Protein AF-A0A924K2S2-F1 (afdb_monomer)

Solvent-accessible surface area (backbone atoms only — not comparable to full-atom values): 3345 Å² total; per-residue (Å²): 143,87,86,80,65,91,77,53,65,64,58,43,46,48,47,45,50,52,21,49,52,27,47,75,71,68,35,58,68,58,17,48,50,43,31,50,50,37,34,69,78,32,62,89,40,72,43,18,54,59,24,54,57,48,52,61,70,73,104

Structure (mmCIF, N/CA/C/O backbone):
data_AF-A0A924K2S2-F1
#
_entry.id   AF-A0A924K2S2-F1
#
loop_
_atom_site.group_PDB
_atom_site.id
_atom_site.type_symbol
_atom_site.label_atom_id
_atom_site.label_alt_id
_atom_site.label_comp_id
_atom_site.label_asym_id
_atom_site.label_entity_id
_atom_site.label_seq_id
_atom_site.pdbx_PDB_ins_code
_atom_site.Cartn_x
_atom_site.Cartn_y
_atom_site.Cartn_z
_atom_site.occupancy
_atom_site.B_iso_or_equiv
_atom_site.auth_seq_id
_atom_site.auth_comp_id
_atom_site.auth_asym_id
_atom_site.auth_atom_id
_atom_site.pdbx_PDB_model_num
ATOM 1 N N . LEU A 1 1 ? 26.780 2.417 -15.975 1.00 41.56 1 LEU A N 1
ATOM 2 C CA . LEU A 1 1 ? 26.020 1.586 -15.010 1.00 41.56 1 LEU A CA 1
ATOM 3 C C . LEU A 1 1 ? 24.552 2.042 -14.957 1.00 41.56 1 LEU A C 1
ATOM 5 O O . LEU A 1 1 ? 24.102 2.519 -13.930 1.00 41.56 1 LEU A O 1
ATOM 9 N N . LEU A 1 2 ? 23.810 1.949 -16.068 1.00 45.41 2 LEU A N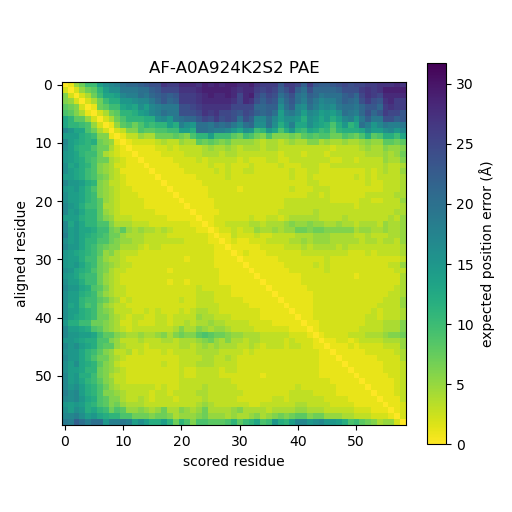 1
ATOM 10 C CA . LEU A 1 2 ? 22.409 2.412 -16.176 1.00 45.41 2 LEU A CA 1
ATOM 11 C C . LEU A 1 2 ? 21.561 1.383 -16.948 1.00 45.41 2 LEU A C 1
ATOM 13 O O . LEU A 1 2 ? 20.809 1.719 -17.852 1.00 45.41 2 LEU A O 1
ATOM 17 N N . ALA A 1 3 ? 21.751 0.103 -16.626 1.00 50.75 3 ALA A N 1
ATOM 18 C CA . ALA A 1 3 ? 21.103 -1.025 -17.296 1.00 50.75 3 ALA A CA 1
ATOM 19 C C . ALA A 1 3 ? 20.397 -1.946 -16.283 1.00 50.75 3 ALA A C 1
ATOM 21 O O . ALA A 1 3 ? 20.611 -3.153 -16.290 1.00 50.75 3 ALA A O 1
ATOM 22 N N . ALA A 1 4 ? 19.592 -1.382 -15.377 1.00 50.41 4 ALA A N 1
ATOM 23 C CA . ALA A 1 4 ? 18.846 -2.163 -14.393 1.00 50.41 4 ALA A CA 1
ATOM 24 C C . ALA A 1 4 ? 17.347 -1.827 -14.447 1.00 50.41 4 ALA A C 1
ATOM 26 O O . ALA A 1 4 ? 16.931 -0.749 -14.038 1.00 50.41 4 ALA A O 1
ATOM 27 N N . ALA A 1 5 ? 16.577 -2.805 -14.923 1.00 48.75 5 ALA A N 1
ATOM 28 C CA . ALA A 1 5 ? 15.131 -2.971 -14.764 1.00 48.75 5 ALA A CA 1
ATOM 29 C C . ALA A 1 5 ? 14.191 -2.085 -15.617 1.00 48.75 5 ALA A C 1
ATOM 31 O O . ALA A 1 5 ? 13.697 -1.054 -15.157 1.00 48.75 5 ALA A O 1
ATOM 32 N N . PRO A 1 6 ? 13.831 -2.554 -16.827 1.00 48.66 6 PRO A N 1
ATOM 33 C CA . PRO A 1 6 ? 12.605 -2.150 -17.522 1.00 48.66 6 PRO A CA 1
ATOM 34 C C . PRO A 1 6 ? 11.324 -2.628 -16.801 1.00 48.66 6 PRO A C 1
ATOM 36 O O . PRO A 1 6 ? 10.259 -2.058 -17.018 1.00 48.66 6 PRO A O 1
ATOM 39 N N . ASP A 1 7 ? 11.425 -3.622 -15.910 1.00 54.16 7 ASP A N 1
ATOM 40 C CA . ASP A 1 7 ? 10.336 -4.119 -15.057 1.00 54.16 7 ASP A CA 1
ATOM 41 C C . ASP A 1 7 ? 10.227 -3.261 -13.799 1.00 54.16 7 ASP A C 1
ATOM 43 O O . ASP A 1 7 ? 10.850 -3.538 -12.786 1.00 54.16 7 ASP A O 1
ATOM 47 N N . HIS A 1 8 ? 9.525 -2.141 -13.909 1.00 54.25 8 HIS A N 1
ATOM 48 C CA . HIS A 1 8 ? 9.781 -0.919 -13.151 1.00 54.25 8 HIS A CA 1
ATOM 49 C C . HIS A 1 8 ? 9.402 -0.988 -11.641 1.00 54.25 8 HIS A C 1
ATOM 51 O O . HIS A 1 8 ? 8.265 -0.653 -11.289 1.00 54.25 8 HIS A O 1
ATOM 57 N N . PRO A 1 9 ? 10.334 -1.271 -10.696 1.00 60.47 9 PRO A N 1
ATOM 58 C CA . PRO A 1 9 ? 10.055 -1.208 -9.251 1.00 60.47 9 PRO A CA 1
ATOM 59 C C . PRO A 1 9 ? 9.607 0.191 -8.803 1.00 60.47 9 PRO A C 1
ATOM 61 O O . PRO A 1 9 ? 8.841 0.332 -7.852 1.00 60.47 9 PRO A O 1
ATOM 64 N N . ARG A 1 10 ? 10.005 1.244 -9.536 1.00 68.69 10 ARG A N 1
ATOM 65 C CA . ARG A 1 10 ? 9.620 2.622 -9.199 1.00 68.69 10 ARG A CA 1
ATOM 66 C C . ARG A 1 10 ? 8.127 2.897 -9.399 1.00 68.69 10 ARG A C 1
ATOM 68 O O . ARG A 1 10 ? 7.614 3.837 -8.803 1.00 68.69 10 ARG A O 1
ATOM 75 N N . ALA A 1 11 ? 7.429 2.128 -10.243 1.00 79.31 11 ALA A N 1
ATOM 76 C CA . ALA A 1 11 ? 5.990 2.321 -10.441 1.00 79.31 11 ALA A CA 1
ATOM 77 C C . ALA A 1 11 ? 5.211 1.888 -9.190 1.00 79.31 11 ALA A C 1
ATOM 79 O O . ALA A 1 11 ? 4.404 2.652 -8.664 1.00 79.31 11 ALA A O 1
ATOM 80 N N . ALA A 1 12 ? 5.548 0.713 -8.656 1.00 83.69 12 ALA A N 1
ATOM 81 C CA . ALA A 1 12 ? 4.992 0.205 -7.410 1.00 83.69 12 ALA A CA 1
ATOM 82 C C . ALA A 1 12 ? 5.333 1.123 -6.212 1.00 83.69 12 ALA A C 1
ATOM 84 O O . ALA A 1 12 ? 4.458 1.480 -5.425 1.00 83.69 12 ALA A O 1
ATOM 85 N N . GLU A 1 13 ? 6.579 1.599 -6.122 1.00 85.19 13 GLU A N 1
ATOM 86 C CA . GLU A 1 13 ? 7.022 2.576 -5.106 1.00 85.19 13 GLU A CA 1
ATOM 87 C C . GLU A 1 13 ? 6.262 3.915 -5.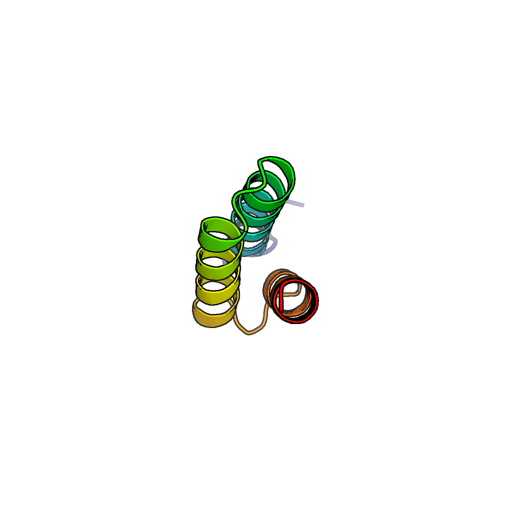172 1.00 85.19 13 GLU A C 1
ATOM 89 O O . GLU A 1 13 ? 5.907 4.499 -4.144 1.00 85.19 13 GLU A O 1
ATOM 94 N N . SER A 1 14 ? 5.968 4.399 -6.384 1.00 89.12 14 SER A N 1
ATOM 95 C CA . SER A 1 14 ? 5.219 5.648 -6.582 1.00 89.12 14 SER A CA 1
ATOM 96 C C . SER A 1 14 ? 3.782 5.512 -6.086 1.00 89.12 14 SER A C 1
ATOM 98 O O . SER A 1 14 ? 3.281 6.379 -5.374 1.00 89.12 14 SER A O 1
ATOM 100 N N . VAL A 1 15 ? 3.122 4.399 -6.412 1.00 88.31 15 VAL A N 1
ATOM 101 C CA . VAL A 1 15 ? 1.748 4.129 -5.968 1.00 88.31 15 VAL A CA 1
ATOM 102 C C . VAL A 1 15 ? 1.689 3.930 -4.447 1.00 88.31 15 VAL A C 1
ATOM 104 O O . VAL A 1 15 ? 0.771 4.434 -3.798 1.00 88.31 15 VAL A O 1
ATOM 107 N N . LEU A 1 16 ? 2.695 3.288 -3.843 1.00 90.31 16 LEU A N 1
ATOM 108 C CA . LEU A 1 16 ? 2.814 3.216 -2.383 1.00 90.31 16 LEU A CA 1
ATOM 109 C C . LEU A 1 16 ? 2.964 4.607 -1.751 1.00 90.31 16 LEU A C 1
ATOM 111 O O . LEU A 1 16 ? 2.339 4.886 -0.728 1.00 90.31 16 LEU A O 1
ATOM 115 N N . SER A 1 17 ? 3.759 5.486 -2.363 1.00 90.94 17 SER A N 1
ATOM 116 C CA . SER A 1 17 ? 3.912 6.874 -1.911 1.00 90.94 17 SER A CA 1
ATOM 117 C C . SER A 1 17 ? 2.591 7.643 -1.969 1.00 90.94 17 SER A C 1
ATOM 119 O O . SER A 1 17 ? 2.248 8.315 -1.000 1.00 90.94 17 SER A O 1
ATOM 121 N N . ILE A 1 18 ? 1.794 7.474 -3.032 1.00 91.62 18 ILE A N 1
ATOM 122 C CA . ILE A 1 18 ? 0.447 8.070 -3.131 1.00 91.62 18 ILE A CA 1
ATOM 123 C C . ILE A 1 18 ? -0.440 7.595 -1.978 1.00 91.62 18 ILE A C 1
ATOM 125 O O . ILE A 1 18 ? -1.090 8.408 -1.318 1.00 91.62 18 ILE A O 1
ATOM 129 N N . ALA A 1 19 ? -0.441 6.290 -1.700 1.00 92.25 19 ALA A N 1
ATOM 130 C CA . ALA A 1 19 ? -1.206 5.746 -0.588 1.00 92.25 19 ALA A CA 1
ATOM 131 C C . ALA A 1 19 ? -0.747 6.308 0.767 1.00 92.25 19 ALA A C 1
ATOM 133 O O . ALA A 1 19 ? -1.585 6.603 1.615 1.00 92.25 19 ALA A O 1
ATOM 134 N N . ASN A 1 20 ? 0.561 6.493 0.975 1.00 90.56 20 ASN A N 1
ATOM 135 C CA . ASN A 1 20 ? 1.082 7.122 2.190 1.00 90.56 20 ASN A CA 1
ATOM 136 C C . ASN A 1 20 ? 0.582 8.565 2.328 1.00 90.56 20 ASN A C 1
ATOM 138 O O . ASN A 1 20 ? 0.064 8.915 3.386 1.00 90.56 20 ASN A O 1
ATOM 142 N N . CYS A 1 21 ? 0.634 9.364 1.258 1.00 93.62 21 CYS A N 1
ATOM 143 C CA . CYS A 1 21 ? 0.106 10.728 1.280 1.00 93.62 21 CYS A CA 1
ATOM 144 C C . CYS A 1 21 ? -1.395 10.755 1.606 1.00 93.62 21 CYS A C 1
ATOM 146 O O . CYS A 1 21 ? -1.845 11.598 2.375 1.00 93.62 21 CYS A O 1
ATOM 148 N N . GLN A 1 22 ? -2.186 9.821 1.070 1.00 93.00 22 GLN A N 1
ATOM 149 C CA . GLN A 1 22 ? -3.611 9.707 1.403 1.00 93.00 22 GLN A CA 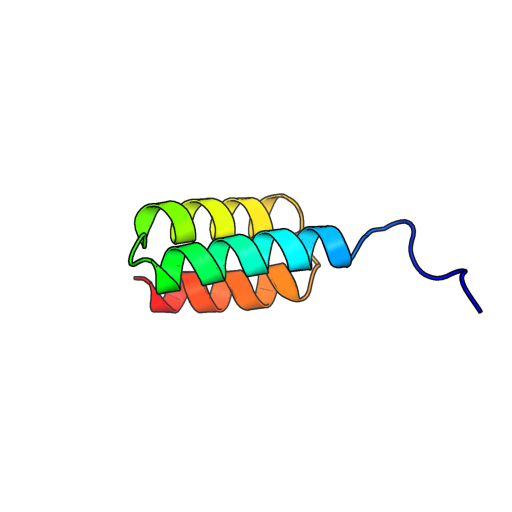1
ATOM 150 C C . GLN A 1 22 ? -3.830 9.398 2.891 1.00 93.00 22 GLN A C 1
ATOM 152 O O . GLN A 1 22 ? -4.695 10.005 3.517 1.00 93.00 22 GLN A O 1
ATOM 157 N N . ILE A 1 23 ? -3.012 8.522 3.487 1.00 90.94 23 ILE A N 1
ATOM 158 C CA . ILE A 1 23 ? -3.052 8.245 4.932 1.00 90.94 23 ILE A CA 1
ATOM 159 C C . ILE A 1 23 ? -2.723 9.511 5.736 1.00 90.94 23 ILE A C 1
ATOM 161 O O . ILE A 1 23 ? -3.441 9.827 6.685 1.00 90.94 23 ILE A O 1
ATOM 165 N N . GLU A 1 24 ? -1.680 10.251 5.351 1.00 91.25 24 GLU A N 1
ATOM 166 C CA . GLU A 1 24 ? -1.282 11.508 6.006 1.00 91.25 24 GLU A CA 1
ATOM 167 C C . GLU A 1 24 ? -2.377 12.578 5.912 1.00 91.25 24 GLU A C 1
ATOM 169 O O . GLU A 1 24 ? -2.645 13.289 6.882 1.00 91.25 24 GLU A O 1
ATOM 174 N N . MET A 1 25 ? -3.084 12.634 4.782 1.00 92.38 25 MET A N 1
ATOM 175 C CA . MET A 1 25 ? -4.248 13.5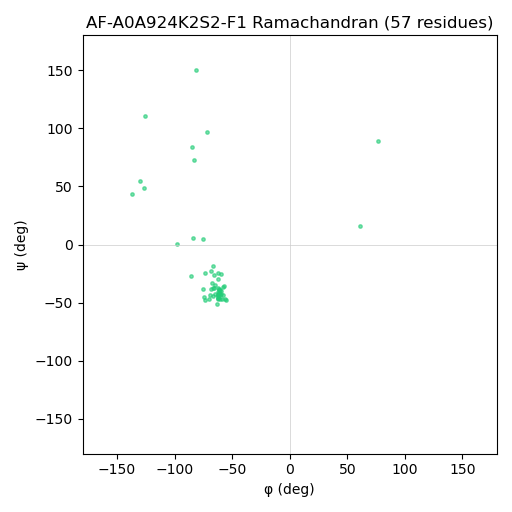00 4.569 1.00 92.38 25 MET A CA 1
ATOM 176 C C . MET A 1 25 ? -5.526 13.003 5.268 1.00 92.38 25 MET A C 1
ATOM 178 O O . MET A 1 25 ? -6.583 13.612 5.111 1.00 92.38 25 MET A O 1
ATOM 182 N N . LYS A 1 26 ? -5.453 11.920 6.058 1.00 91.06 26 LYS A N 1
ATOM 183 C CA . LYS A 1 26 ? -6.590 11.239 6.708 1.00 91.06 26 LYS A CA 1
ATOM 184 C C . LYS A 1 26 ? -7.630 10.662 5.736 1.00 91.06 26 LYS A C 1
ATOM 186 O O . LYS A 1 26 ? -8.720 10.280 6.160 1.00 91.06 26 LYS A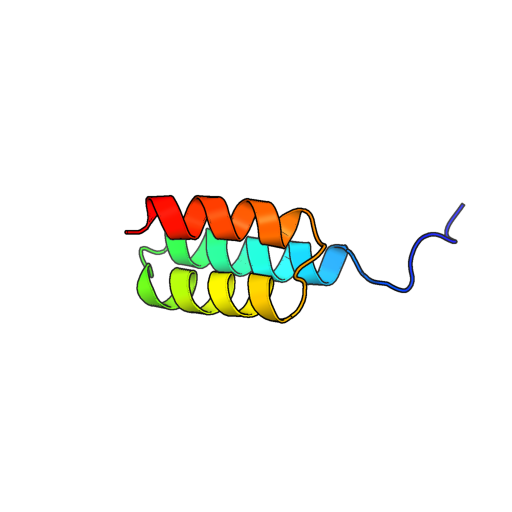 O 1
ATOM 191 N N . ASP A 1 27 ? -7.289 10.523 4.459 1.00 92.44 27 ASP A N 1
ATOM 192 C CA . ASP A 1 27 ? -8.09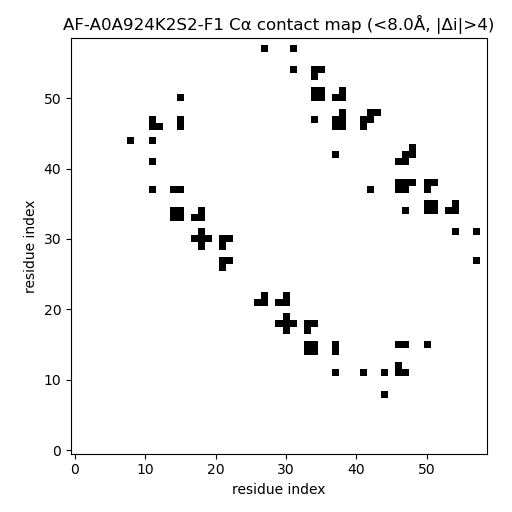5 9.826 3.459 1.00 92.44 27 ASP A CA 1
ATOM 193 C C . ASP A 1 27 ? -7.838 8.312 3.525 1.00 92.44 27 ASP A C 1
ATOM 195 O O . ASP A 1 27 ? -7.183 7.701 2.676 1.00 92.44 27 ASP A O 1
ATOM 199 N N . SER A 1 28 ? -8.350 7.676 4.580 1.00 89.62 28 SER A N 1
ATOM 200 C CA . SER A 1 28 ? -8.194 6.230 4.786 1.00 89.62 28 SER A CA 1
ATOM 201 C C . SER A 1 28 ? -8.910 5.391 3.719 1.00 89.62 28 SER A C 1
ATOM 203 O O . SER A 1 28 ? -8.495 4.263 3.441 1.00 89.62 28 SER A O 1
ATOM 205 N N . ALA A 1 29 ? -9.971 5.928 3.109 1.00 91.69 29 ALA A N 1
ATOM 206 C CA . ALA A 1 29 ? -10.724 5.258 2.053 1.00 91.69 29 ALA A CA 1
ATOM 207 C C . ALA A 1 29 ? -9.940 5.248 0.732 1.00 91.69 29 ALA A C 1
ATOM 209 O O . ALA A 1 29 ? -9.779 4.184 0.124 1.00 91.69 29 ALA A O 1
ATOM 210 N N . GLY A 1 30 ? -9.396 6.400 0.329 1.00 93.00 30 GLY A N 1
ATOM 211 C CA . GLY A 1 30 ? -8.505 6.527 -0.820 1.00 93.00 30 GLY A CA 1
ATOM 212 C C . GLY A 1 30 ? -7.249 5.686 -0.646 1.00 93.00 30 GLY A C 1
ATOM 213 O O . GLY A 1 30 ? -6.940 4.872 -1.516 1.00 93.00 30 GLY A O 1
ATOM 214 N N . ALA A 1 31 ? -6.609 5.765 0.526 1.00 92.75 31 ALA A N 1
ATOM 215 C CA . ALA A 1 31 ? -5.445 4.946 0.852 1.00 92.75 31 ALA A CA 1
ATOM 216 C C . ALA A 1 31 ? -5.729 3.449 0.687 1.00 92.75 31 ALA A C 1
ATOM 218 O O . ALA A 1 31 ? -4.974 2.742 0.024 1.00 92.75 31 ALA A O 1
ATOM 219 N N . ARG A 1 32 ? -6.848 2.946 1.227 1.00 92.69 32 ARG A N 1
ATOM 220 C CA . ARG A 1 32 ? -7.240 1.537 1.063 1.00 92.69 32 ARG A CA 1
ATOM 221 C C . ARG A 1 32 ? -7.382 1.138 -0.400 1.00 92.69 32 ARG A C 1
ATOM 223 O O . ARG A 1 32 ? -6.923 0.057 -0.775 1.00 92.69 32 ARG A O 1
ATOM 230 N N . LYS A 1 33 ? -8.013 1.979 -1.218 1.00 94.69 33 LYS A N 1
ATOM 231 C CA . LYS A 1 33 ? -8.194 1.704 -2.645 1.00 94.69 33 LYS A CA 1
ATOM 232 C C . LYS A 1 33 ? -6.843 1.626 -3.356 1.00 94.69 33 LYS A C 1
ATOM 234 O O . LYS A 1 33 ? -6.550 0.604 -3.969 1.00 94.69 33 LYS A O 1
ATOM 239 N N . THR A 1 34 ? -5.994 2.631 -3.168 1.00 93.75 34 THR A N 1
ATOM 240 C CA . THR A 1 34 ? -4.659 2.709 -3.775 1.00 93.75 34 THR A CA 1
ATOM 241 C C . THR A 1 34 ? -3.767 1.5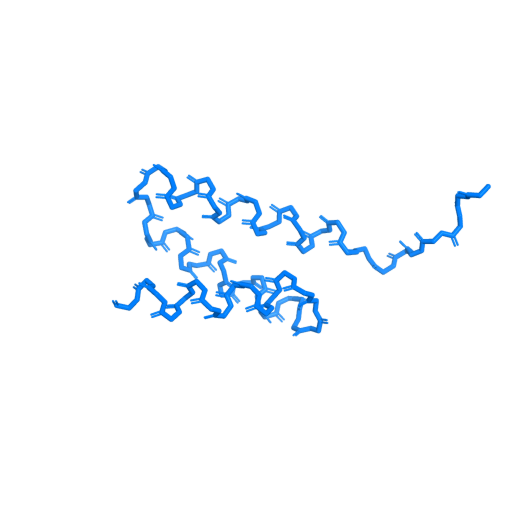38 -3.357 1.00 93.75 34 THR A C 1
ATOM 243 O O . THR A 1 34 ? -3.117 0.922 -4.195 1.00 93.75 34 THR A O 1
ATOM 246 N N . LEU A 1 35 ? -3.769 1.163 -2.072 1.00 93.38 35 LEU A N 1
ATOM 247 C CA . LEU A 1 35 ? -3.015 0.003 -1.581 1.00 93.38 35 LEU A CA 1
ATOM 248 C C . LEU A 1 35 ? -3.537 -1.316 -2.168 1.00 93.38 35 LEU A C 1
ATOM 250 O O . LEU A 1 35 ? -2.756 -2.228 -2.426 1.00 93.38 35 LEU A O 1
ATOM 254 N N . THR A 1 36 ? -4.848 -1.433 -2.389 1.00 92.88 36 THR A N 1
ATOM 255 C CA . THR A 1 36 ? -5.449 -2.626 -3.007 1.00 92.88 36 THR A CA 1
ATOM 256 C C . THR A 1 36 ? -5.070 -2.730 -4.483 1.00 92.88 36 THR A C 1
ATOM 258 O O . THR A 1 36 ? -4.701 -3.808 -4.944 1.00 92.88 36 THR A O 1
ATOM 261 N N . GLU A 1 37 ? -5.117 -1.614 -5.213 1.00 92.31 37 GLU A N 1
ATOM 262 C CA . GLU A 1 37 ? -4.681 -1.529 -6.611 1.00 92.31 37 GLU A CA 1
ATOM 263 C C . GLU A 1 37 ? -3.187 -1.845 -6.739 1.00 92.31 37 GLU A C 1
ATOM 265 O O . GLU A 1 37 ? -2.818 -2.680 -7.558 1.00 92.31 37 GLU A O 1
ATOM 270 N N . LEU A 1 38 ? -2.343 -1.314 -5.847 1.00 90.62 38 LEU A N 1
ATOM 271 C CA . LEU A 1 38 ? -0.915 -1.638 -5.804 1.00 90.62 38 LEU A CA 1
ATOM 272 C C . LEU A 1 38 ? -0.662 -3.142 -5.666 1.00 90.62 38 LEU A C 1
ATOM 274 O O . LEU A 1 38 ? 0.168 -3.712 -6.370 1.00 90.62 38 LEU A O 1
ATOM 278 N N . VAL A 1 39 ? -1.372 -3.787 -4.742 1.00 91.62 39 VAL A N 1
ATOM 279 C CA . VAL A 1 39 ? -1.228 -5.222 -4.484 1.00 91.62 39 VAL A CA 1
ATOM 280 C C . VAL A 1 39 ? -1.716 -6.065 -5.661 1.00 91.62 39 VAL A C 1
ATOM 282 O O . VAL A 1 39 ? -1.166 -7.139 -5.904 1.00 91.62 39 VAL A O 1
ATOM 285 N N . ARG A 1 40 ? -2.742 -5.59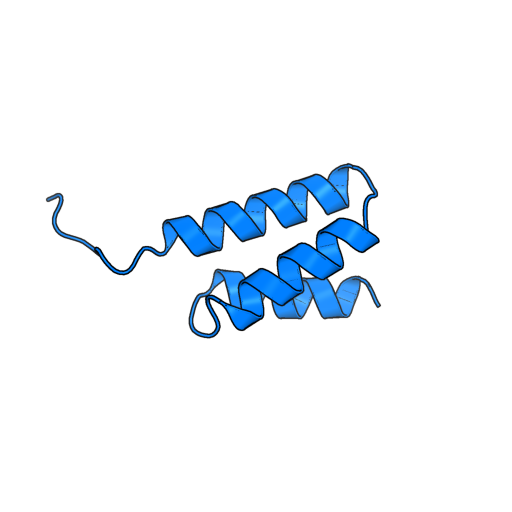7 -6.378 1.00 90.25 40 ARG A N 1
ATOM 286 C CA . ARG A 1 40 ? -3.290 -6.273 -7.556 1.00 90.25 40 ARG A CA 1
ATOM 287 C C . ARG A 1 40 ? -2.375 -6.132 -8.769 1.00 90.25 40 ARG A C 1
ATOM 289 O O . ARG A 1 40 ? -2.143 -7.121 -9.456 1.00 90.25 40 ARG A O 1
ATOM 296 N N . ASP A 1 41 ? -1.875 -4.928 -9.013 1.00 88.06 41 ASP A N 1
ATOM 297 C CA . ASP A 1 41 ? -1.146 -4.587 -10.233 1.00 88.06 41 ASP A CA 1
ATOM 298 C C . ASP A 1 41 ? 0.351 -4.937 -10.110 1.00 88.06 41 ASP A C 1
ATOM 300 O O . ASP A 1 41 ? 0.992 -5.277 -11.102 1.00 88.06 41 ASP A O 1
ATOM 304 N N . TYR A 1 42 ? 0.899 -4.945 -8.884 1.00 88.44 42 TYR A N 1
ATOM 305 C CA . TYR A 1 42 ? 2.308 -5.259 -8.600 1.00 88.44 42 TYR A CA 1
ATOM 306 C C . TYR A 1 42 ? 2.489 -6.311 -7.489 1.00 88.44 42 TYR A C 1
ATOM 308 O O . TYR A 1 42 ? 3.229 -6.073 -6.529 1.00 88.44 42 TYR A O 1
ATOM 316 N N . PRO A 1 43 ? 1.876 -7.504 -7.587 1.00 86.25 43 PRO A N 1
ATOM 317 C CA . PRO A 1 43 ? 1.757 -8.454 -6.476 1.00 86.25 43 PRO A CA 1
ATOM 318 C C . PRO A 1 43 ? 3.084 -8.996 -5.927 1.00 86.25 43 PRO A C 1
ATOM 320 O O . PRO A 1 43 ? 3.111 -9.422 -4.771 1.00 86.25 43 PRO A O 1
ATOM 323 N N . GLN A 1 44 ? 4.146 -8.994 -6.739 1.00 85.25 44 GLN A N 1
ATOM 324 C CA . GLN A 1 44 ? 5.483 -9.506 -6.404 1.00 85.25 44 GLN A CA 1
ATOM 325 C C . GLN A 1 44 ? 6.466 -8.410 -5.954 1.00 85.25 44 GLN A C 1
ATOM 327 O O . GLN A 1 44 ? 7.621 -8.708 -5.668 1.00 85.25 44 GLN A O 1
ATOM 332 N N . SER A 1 45 ? 6.031 -7.147 -5.907 1.00 85.88 45 SER A N 1
ATOM 333 C CA . SER A 1 45 ? 6.877 -6.028 -5.480 1.00 85.88 45 SER A CA 1
ATOM 334 C C . SER A 1 45 ? 6.953 -5.914 -3.954 1.00 85.88 45 SER A C 1
ATOM 336 O O . SER A 1 45 ? 5.979 -6.200 -3.251 1.00 85.88 45 SER A O 1
ATOM 338 N N . GLU A 1 46 ? 8.074 -5.405 -3.434 1.00 87.19 46 GLU A N 1
ATOM 339 C CA . GLU A 1 46 ? 8.196 -5.058 -2.006 1.00 87.19 46 GLU A CA 1
ATOM 340 C C . GLU A 1 46 ? 7.125 -4.044 -1.580 1.00 87.19 46 GLU A C 1
ATOM 342 O O . GLU A 1 46 ? 6.546 -4.142 -0.496 1.00 87.19 46 GLU A O 1
ATOM 347 N N . ALA A 1 47 ? 6.774 -3.119 -2.477 1.00 88.06 47 ALA A N 1
ATOM 348 C CA . ALA A 1 47 ? 5.727 -2.136 -2.247 1.00 88.06 47 ALA A CA 1
ATOM 349 C C . ALA A 1 47 ? 4.348 -2.787 -2.019 1.00 88.06 47 ALA A C 1
ATOM 351 O O . ALA A 1 47 ? 3.602 -2.360 -1.135 1.00 88.06 47 ALA A O 1
ATOM 352 N N . ALA A 1 48 ? 4.018 -3.866 -2.738 1.00 89.81 48 ALA A N 1
ATOM 353 C CA . ALA A 1 48 ? 2.795 -4.627 -2.485 1.00 89.81 48 ALA A CA 1
ATOM 354 C C . ALA A 1 48 ? 2.816 -5.323 -1.120 1.00 89.81 48 ALA A C 1
ATOM 356 O O . ALA A 1 48 ? 1.792 -5.360 -0.438 1.00 89.81 48 ALA A O 1
ATOM 357 N N . GLN A 1 49 ? 3.960 -5.844 -0.679 1.00 91.00 49 GLN A N 1
ATOM 358 C CA . GLN A 1 49 ? 4.088 -6.426 0.659 1.00 91.00 49 GLN A CA 1
ATOM 359 C C . GLN A 1 49 ? 3.838 -5.362 1.740 1.00 91.00 49 GLN A C 1
ATOM 361 O O . GLN A 1 49 ? 2.977 -5.536 2.607 1.00 91.00 49 GLN A O 1
ATOM 366 N N . ALA A 1 50 ? 4.467 -4.198 1.585 1.00 90.69 50 ALA A N 1
ATOM 367 C CA . ALA A 1 50 ? 4.285 -3.045 2.457 1.00 90.69 50 ALA A CA 1
ATOM 368 C C . ALA A 1 50 ? 2.841 -2.497 2.437 1.00 90.69 50 ALA A C 1
ATOM 370 O O . ALA A 1 50 ? 2.359 -1.952 3.437 1.00 90.69 50 ALA A O 1
ATOM 371 N N . ALA A 1 51 ? 2.128 -2.640 1.317 1.00 92.00 51 ALA A N 1
ATOM 372 C CA . ALA A 1 51 ? 0.724 -2.267 1.217 1.00 92.00 51 ALA A CA 1
ATOM 373 C C . ALA A 1 51 ? -0.229 -3.246 1.896 1.00 92.00 51 ALA A C 1
ATOM 375 O O . ALA A 1 51 ? -1.175 -2.797 2.544 1.00 92.00 51 ALA A O 1
ATOM 376 N N . ARG A 1 52 ? 0.026 -4.558 1.824 1.00 91.31 52 ARG A N 1
ATOM 377 C CA . ARG A 1 52 ? -0.755 -5.561 2.571 1.00 91.31 52 ARG A CA 1
ATOM 378 C C . ARG A 1 52 ? -0.675 -5.309 4.078 1.00 91.31 52 ARG A C 1
ATOM 380 O O . ARG A 1 52 ? -1.701 -5.345 4.755 1.00 91.31 52 ARG A O 1
ATOM 387 N N . GLU A 1 53 ? 0.511 -4.986 4.592 1.00 91.62 53 GLU A N 1
ATOM 388 C CA . GLU A 1 53 ? 0.703 -4.644 6.007 1.00 91.62 53 GLU A CA 1
ATOM 389 C C . GLU A 1 53 ? -0.075 -3.387 6.416 1.00 91.62 53 GLU A C 1
ATOM 391 O O . GLU A 1 53 ? -0.745 -3.370 7.450 1.00 91.62 53 GLU A O 1
ATOM 396 N N . ARG A 1 54 ? -0.034 -2.332 5.594 1.00 89.44 54 ARG A N 1
ATOM 397 C CA . ARG A 1 54 ? -0.797 -1.097 5.840 1.00 89.44 54 ARG A CA 1
ATOM 398 C C . ARG A 1 54 ? -2.305 -1.332 5.773 1.00 89.44 54 ARG A C 1
ATOM 400 O O . ARG A 1 54 ? -3.025 -0.858 6.644 1.00 89.44 54 ARG A O 1
ATOM 407 N N . LEU A 1 55 ? -2.786 -2.104 4.796 1.00 88.81 55 LEU A N 1
ATOM 408 C CA . LEU A 1 55 ? -4.198 -2.490 4.688 1.00 88.81 55 LEU A CA 1
ATOM 409 C C . LEU A 1 55 ? -4.697 -3.231 5.932 1.00 88.81 55 LEU A C 1
ATOM 411 O O . LEU A 1 55 ? -5.846 -3.038 6.331 1.00 88.81 55 LEU A O 1
ATOM 415 N N . ALA A 1 56 ? -3.846 -4.058 6.546 1.00 89.19 56 ALA A N 1
ATOM 416 C CA . ALA A 1 56 ? -4.162 -4.738 7.797 1.00 89.19 56 ALA A CA 1
ATOM 417 C C . ALA A 1 56 ? -4.263 -3.760 8.980 1.00 89.19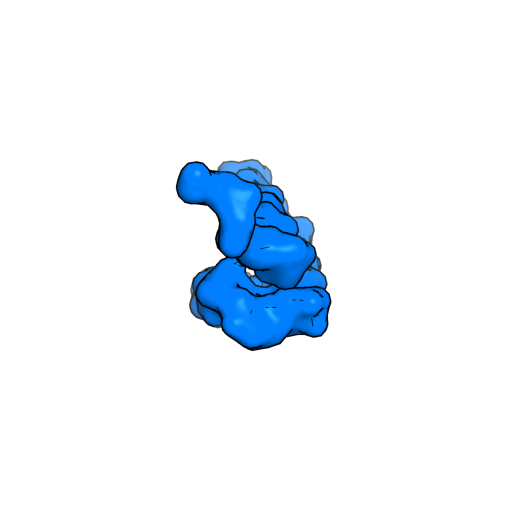 56 ALA A C 1
ATOM 419 O O . ALA A 1 56 ? -5.159 -3.914 9.803 1.00 89.19 56 ALA A O 1
ATOM 420 N N . LYS A 1 57 ? -3.398 -2.736 9.034 1.00 86.62 57 LYS A N 1
ATOM 421 C CA . LYS A 1 57 ? -3.419 -1.684 10.070 1.00 86.62 57 LYS A CA 1
ATOM 422 C C . LYS A 1 57 ? -4.563 -0.679 9.912 1.00 86.62 57 LYS A C 1
ATOM 424 O O . LYS A 1 57 ? -4.959 -0.063 10.889 1.00 86.62 57 LYS A O 1
ATOM 429 N N . LEU A 1 58 ? -5.079 -0.509 8.695 1.00 79.19 58 LEU A N 1
ATOM 430 C CA . LEU A 1 58 ? -6.221 0.358 8.385 1.00 79.19 58 LEU A CA 1
ATOM 431 C C . LEU A 1 58 ? -7.582 -0.334 8.616 1.00 79.19 58 LEU A C 1
ATOM 433 O O . LEU A 1 58 ? -8.599 0.194 8.156 1.00 79.19 58 LEU A O 1
ATOM 437 N N . ARG A 1 59 ? -7.620 -1.563 9.167 1.00 62.25 59 ARG A N 1
ATOM 438 C CA . ARG A 1 59 ? -8.862 -2.296 9.518 1.00 62.25 59 ARG A CA 1
ATOM 439 C C . ARG A 1 59 ? -9.540 -1.715 10.741 1.00 62.25 59 ARG A C 1
ATOM 441 O O . ARG A 1 59 ? -8.817 -1.256 11.645 1.00 62.25 59 ARG A O 1
#

pLDDT: mean 83.04, std 14.95, range [41.56, 94.69]

Nearest PDB structures (foldseek):
  6lyr-assembly1_D  TM=9.206E-01  e=3.130E-01  Escherichia coli K-12
  5waq-assembly1_A  TM=9.600E-01  e=4.278E-01  Neisseria gonorrhoeae FA 1090
  9hmf-assembly1_K  TM=9.186E-01  e=2.789E+00  Campylobacter jejuni
  7qij-assembly1_CC  TM=7.410E-01  e=1.317E+00  Yersinia enterocolitica
  2vgy-assembly1_A-2  TM=7.288E-01  e=2.461E+00  Yersinia enterocolitica

Mean predicted aligned error: 6.23 Å

Sequence (59 aa):
LLAAAPDHPRAAESVLSIANCQIEMKDSAGARKTLTELVRDYPQSEAAQAARERLAKLR

Foldseek 3Di:
DPPDDPPDLVVLVVLLVVLVVCVVVVVLVVSLVSLVVSCVVPVPHPSNVVSVVVNVVSD

Secondary structure (DSSP, 8-state):
-----SS-HHHHHHHHHHHHHHHHTT-HHHHHHHHHHHHHHSTTSHHHHHHHHHHHHT-

Radius of gyration: 12.05 Å; Cα contacts (8 Å, |Δi|>4): 55; chains: 1; bounding box: 37×23×28 Å